Protein AF-A0A1X1QH65-F1 (afdb_monomer_lite)

Foldseek 3Di:
DDLVVVLVVLLVVLVVLLVVLVVLLVVLVVLCPDPDRPNVVSVVSNVVSVVSNVVSVVVNVCSVVVVCSVVPDPPD

Radius of gyration: 16.75 Å; chains: 1; bounding box: 40×23×44 Å

Secondary structure (DSSP, 8-state):
--HHHHHHHHHHHHHHHHHHHHHHHHHHHHHHTSTT--HHHHHHHHHHHHHHHHHHHHHHHHHHHTTTGGGG-TT-

Structure (mmCIF, N/CA/C/O backbone):
data_AF-A0A1X1QH65-F1
#
_entry.id   AF-A0A1X1QH65-F1
#
loop_
_atom_site.group_PDB
_atom_site.id
_atom_site.type_symbol
_atom_site.label_atom_id
_atom_site.label_alt_id
_atom_site.label_comp_id
_atom_site.label_asym_id
_atom_site.label_entity_id
_atom_site.label_seq_id
_atom_site.pdbx_PDB_ins_code
_atom_site.Cartn_x
_atom_site.Cartn_y
_atom_site.Cartn_z
_atom_site.occupancy
_atom_site.B_iso_or_equiv
_atom_site.auth_seq_id
_atom_site.auth_comp_id
_atom_site.auth_asym_id
_atom_site.auth_atom_id
_atom_site.pdbx_PDB_model_num
ATOM 1 N N . MET A 1 1 ? -20.650 7.033 11.408 1.00 77.94 1 MET A N 1
ATOM 2 C CA . MET A 1 1 ? -19.772 5.917 11.016 1.00 77.94 1 MET A CA 1
ATOM 3 C C . MET A 1 1 ? -19.110 5.429 12.279 1.00 77.94 1 MET A C 1
ATOM 5 O O . MET A 1 1 ? -18.530 6.260 12.972 1.00 77.94 1 MET A O 1
ATOM 9 N N . ASP A 1 2 ? -19.286 4.159 12.627 1.00 92.31 2 ASP A N 1
ATOM 10 C CA . ASP A 1 2 ? -18.618 3.599 13.804 1.00 92.31 2 ASP A CA 1
ATOM 11 C C . ASP A 1 2 ? -17.112 3.403 13.543 1.00 92.31 2 ASP A C 1
ATOM 13 O O . ASP A 1 2 ? -16.632 3.544 12.414 1.00 92.31 2 ASP A O 1
ATOM 17 N N . LEU A 1 3 ? -16.351 3.135 14.606 1.00 93.38 3 LEU A N 1
ATOM 18 C CA . LEU A 1 3 ? -14.901 2.945 14.534 1.00 93.38 3 LEU A CA 1
ATOM 19 C C . LEU A 1 3 ? -14.512 1.816 13.568 1.00 93.38 3 LEU A C 1
ATOM 21 O O . LEU A 1 3 ? -13.569 1.964 12.795 1.00 93.38 3 LEU A O 1
ATOM 25 N N . GLN A 1 4 ? -15.261 0.714 13.574 1.00 94.62 4 GLN A N 1
ATOM 26 C CA . GLN A 1 4 ? -14.978 -0.444 12.733 1.00 94.62 4 GLN A CA 1
ATOM 27 C C . GLN A 1 4 ? -15.134 -0.098 11.246 1.00 94.62 4 GLN A C 1
ATOM 29 O O . GLN A 1 4 ? -14.247 -0.386 10.446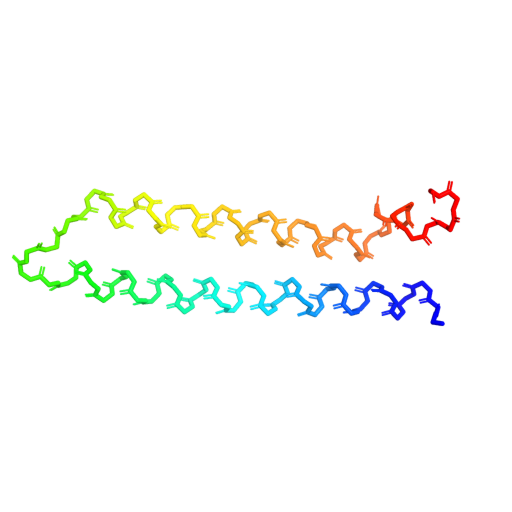 1.00 94.62 4 GLN A O 1
ATOM 34 N N . GLN A 1 5 ? -16.200 0.616 10.885 1.00 96.00 5 GLN A N 1
ATOM 35 C CA . GLN A 1 5 ? -16.417 1.126 9.533 1.00 96.00 5 GLN A CA 1
ATOM 36 C C . GLN A 1 5 ? -15.311 2.104 9.105 1.00 96.00 5 GLN A C 1
ATOM 38 O O . GLN A 1 5 ? -14.849 2.046 7.965 1.00 96.00 5 GLN A O 1
ATOM 43 N N . LYS A 1 6 ? -14.852 2.992 10.007 1.00 95.62 6 LYS A N 1
ATOM 44 C CA . LYS A 1 6 ? -13.725 3.905 9.729 1.00 95.62 6 LYS A CA 1
ATOM 45 C C . LYS A 1 6 ? -12.442 3.116 9.411 1.00 95.62 6 LYS A C 1
ATOM 47 O O . LYS A 1 6 ? -11.786 3.404 8.407 1.00 95.62 6 LYS A O 1
ATOM 52 N N . LYS A 1 7 ? -12.121 2.092 10.211 1.00 96.44 7 LYS A N 1
ATOM 53 C CA . LYS A 1 7 ? -10.966 1.202 9.993 1.00 96.44 7 LYS A CA 1
ATOM 54 C C . LYS A 1 7 ? -11.059 0.444 8.675 1.00 96.44 7 LYS A C 1
ATOM 56 O O . LYS A 1 7 ? -10.085 0.406 7.929 1.00 96.44 7 LYS A O 1
ATOM 61 N N . GLU A 1 8 ? -12.219 -0.127 8.358 1.00 97.38 8 GLU A N 1
ATOM 62 C CA . GLU A 1 8 ? -12.428 -0.897 7.126 1.00 97.38 8 GLU A CA 1
ATOM 63 C C . GLU A 1 8 ? -12.173 -0.059 5.870 1.00 97.38 8 GLU A C 1
ATOM 65 O O . GLU A 1 8 ? -11.482 -0.518 4.960 1.00 97.38 8 GLU A O 1
ATOM 70 N N . ILE A 1 9 ? -12.632 1.197 5.849 1.00 97.50 9 ILE A N 1
ATOM 71 C CA . ILE A 1 9 ? -12.377 2.119 4.733 1.00 97.50 9 ILE A CA 1
ATOM 72 C C . ILE A 1 9 ? -10.875 2.351 4.531 1.00 97.50 9 ILE A C 1
ATOM 74 O O . ILE A 1 9 ? -10.398 2.345 3.393 1.00 97.50 9 ILE A O 1
ATOM 78 N N . ILE A 1 10 ? -10.120 2.544 5.614 1.00 97.44 10 ILE A N 1
ATOM 79 C CA . ILE A 1 10 ? -8.673 2.780 5.534 1.00 97.44 10 ILE A CA 1
ATOM 80 C C . ILE A 1 10 ? -7.931 1.503 5.151 1.00 97.44 10 ILE A C 1
ATOM 82 O O . ILE A 1 10 ? -7.063 1.551 4.283 1.00 97.44 10 ILE A O 1
ATOM 86 N N . ILE A 1 11 ? -8.298 0.352 5.719 1.00 98.25 11 ILE A N 1
ATOM 87 C CA . ILE A 1 11 ? -7.732 -0.946 5.332 1.00 98.25 11 ILE A CA 1
ATOM 88 C C . ILE A 1 11 ? -7.934 -1.179 3.831 1.00 98.25 11 ILE A C 1
ATOM 90 O O . ILE A 1 11 ? -6.997 -1.568 3.132 1.00 98.25 11 ILE A O 1
ATOM 94 N N . ASP A 1 12 ? -9.130 -0.917 3.308 1.00 98.56 12 ASP A N 1
ATOM 95 C CA . ASP A 1 12 ? -9.418 -1.073 1.884 1.00 98.56 12 ASP A CA 1
ATOM 96 C C . ASP A 1 12 ? -8.646 -0.077 1.016 1.00 98.56 12 ASP A C 1
ATOM 98 O O . ASP A 1 12 ? -8.192 -0.431 -0.077 1.00 98.56 12 ASP A O 1
ATOM 102 N N . PHE A 1 13 ? -8.447 1.152 1.492 1.00 98.50 13 PHE A N 1
ATOM 103 C CA . PHE A 1 13 ? -7.576 2.120 0.832 1.00 98.50 13 PHE A CA 1
ATOM 104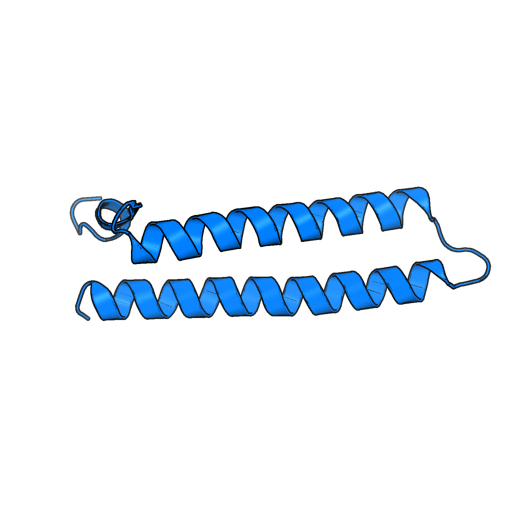 C C . PHE A 1 13 ? -6.120 1.631 0.778 1.00 98.50 13 PHE A C 1
ATOM 106 O O . PHE A 1 13 ? -5.531 1.596 -0.303 1.00 98.50 13 PHE A O 1
ATOM 113 N N . LEU A 1 14 ? -5.556 1.171 1.898 1.00 98.50 14 LEU A N 1
ATOM 114 C CA . LEU A 1 14 ? -4.183 0.659 1.968 1.00 98.50 14 LEU A CA 1
ATOM 115 C C . LEU A 1 14 ? -3.988 -0.580 1.080 1.00 98.50 14 LEU A C 1
ATOM 117 O O . LEU A 1 14 ? -2.984 -0.687 0.373 1.00 98.50 14 LEU A O 1
ATOM 121 N N . LYS A 1 15 ? -4.977 -1.481 1.016 1.00 98.38 15 LYS A N 1
ATOM 122 C CA . LYS A 1 15 ? -4.963 -2.618 0.078 1.00 98.38 15 LYS A CA 1
ATOM 123 C C . LYS A 1 15 ? -4.940 -2.163 -1.383 1.00 98.38 15 LYS A C 1
ATOM 125 O O . LYS A 1 15 ? -4.203 -2.734 -2.184 1.00 98.38 15 LYS A O 1
ATOM 130 N N . LYS A 1 16 ? -5.709 -1.129 -1.743 1.00 98.62 16 LYS A N 1
ATOM 131 C CA . LYS A 1 16 ? -5.679 -0.543 -3.096 1.00 98.62 16 LYS A CA 1
ATOM 132 C C . LYS A 1 16 ? -4.323 0.092 -3.404 1.00 98.62 16 LYS A C 1
ATOM 134 O O . LYS A 1 16 ? -3.830 -0.074 -4.517 1.00 98.62 16 LYS A O 1
ATOM 139 N N . CYS A 1 17 ? -3.695 0.752 -2.430 1.00 98.44 17 CYS A N 1
ATOM 140 C CA . CYS A 1 17 ? -2.327 1.256 -2.567 1.00 98.44 17 CYS A CA 1
ATOM 141 C C . CYS A 1 17 ? -1.330 0.119 -2.826 1.00 98.44 17 CYS A C 1
ATOM 143 O O . CYS A 1 17 ? -0.485 0.245 -3.711 1.00 98.44 17 CYS A O 1
ATOM 145 N N . ASN A 1 18 ? -1.462 -1.010 -2.124 1.00 98.50 18 ASN A N 1
ATOM 146 C CA . ASN A 1 18 ? -0.611 -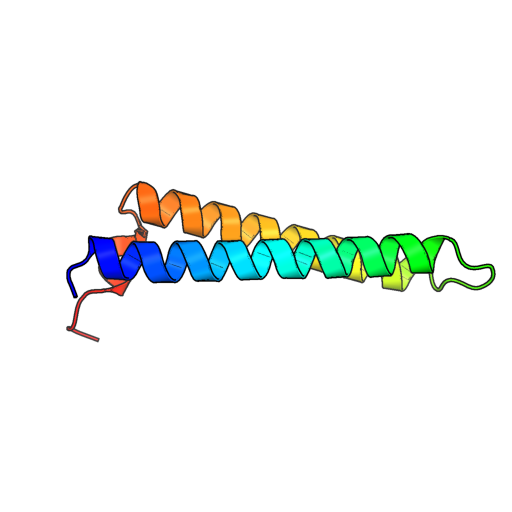2.179 -2.349 1.00 98.50 18 ASN A CA 1
ATOM 147 C C . ASN A 1 18 ? -0.795 -2.763 -3.755 1.00 98.50 18 ASN A C 1
ATOM 149 O O . ASN A 1 18 ? 0.197 -2.983 -4.445 1.00 98.50 18 ASN A O 1
ATOM 153 N N . ALA A 1 19 ? -2.042 -2.913 -4.211 1.00 98.38 19 ALA A N 1
ATOM 154 C CA . ALA A 1 19 ? -2.345 -3.389 -5.562 1.00 98.38 19 ALA A CA 1
ATOM 155 C C . ALA A 1 19 ? -1.825 -2.436 -6.655 1.00 98.38 19 ALA A C 1
ATOM 157 O O . ALA A 1 19 ? -1.350 -2.872 -7.704 1.00 98.38 19 ALA A O 1
ATOM 158 N N . TYR A 1 20 ? -1.875 -1.123 -6.416 1.00 98.12 20 TYR A N 1
ATOM 159 C CA . TYR A 1 20 ? -1.243 -0.147 -7.303 1.00 98.12 20 TYR A CA 1
ATOM 160 C C . TYR A 1 20 ? 0.285 -0.317 -7.329 1.00 98.12 20 TYR A C 1
ATOM 162 O O . TYR A 1 20 ? 0.888 -0.305 -8.403 1.00 98.12 20 TYR A O 1
ATOM 170 N N . GLY A 1 21 ? 0.900 -0.531 -6.161 1.00 97.75 21 GLY A N 1
ATOM 171 C CA . GLY A 1 21 ? 2.321 -0.847 -6.030 1.00 97.75 21 GLY A CA 1
ATOM 172 C C . GLY A 1 21 ? 2.727 -2.096 -6.817 1.00 97.75 21 GLY A C 1
ATOM 173 O O . GLY A 1 21 ? 3.725 -2.052 -7.531 1.00 97.75 21 GLY A O 1
ATOM 174 N N . ASP A 1 22 ? 1.924 -3.164 -6.780 1.00 98.12 2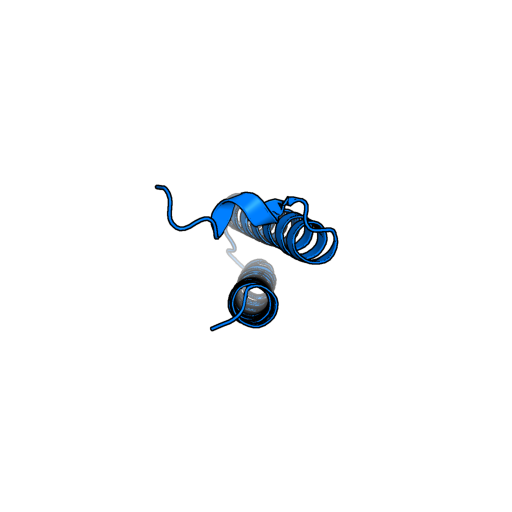2 ASP A N 1
ATOM 175 C CA . ASP A 1 22 ? 2.141 -4.370 -7.595 1.00 98.12 22 ASP A CA 1
ATOM 176 C C . ASP A 1 22 ? 2.181 -4.046 -9.093 1.00 98.12 22 ASP A C 1
ATOM 178 O O . ASP A 1 22 ? 3.115 -4.430 -9.797 1.00 98.12 22 ASP A O 1
ATOM 182 N N . GLY A 1 23 ? 1.234 -3.237 -9.578 1.00 97.94 23 GLY A N 1
ATOM 183 C CA . GLY A 1 23 ? 1.229 -2.792 -10.973 1.00 97.94 23 GLY A CA 1
ATOM 184 C C . GLY A 1 23 ? 2.476 -1.982 -11.358 1.00 97.94 23 GLY A C 1
ATOM 185 O O . GLY A 1 23 ? 2.964 -2.073 -12.491 1.00 97.94 23 GLY A O 1
ATOM 186 N N . MET A 1 24 ? 3.024 -1.207 -10.419 1.00 97.31 24 MET A N 1
ATOM 187 C CA . MET A 1 24 ? 4.267 -0.461 -10.623 1.00 97.31 24 MET A CA 1
ATOM 188 C C . MET A 1 24 ? 5.497 -1.374 -10.640 1.00 97.31 24 MET A C 1
ATOM 190 O O . MET A 1 24 ? 6.372 -1.184 -11.489 1.00 97.31 24 MET A O 1
ATOM 194 N N . LEU A 1 25 ? 5.544 -2.389 -9.776 1.00 97.19 25 LEU A N 1
ATOM 195 C CA . LEU A 1 25 ? 6.592 -3.411 -9.784 1.00 97.19 25 LEU A CA 1
ATOM 196 C C . LEU A 1 25 ? 6.591 -4.184 -11.108 1.00 97.19 25 LEU A C 1
ATOM 198 O O . LEU A 1 25 ? 7.629 -4.269 -11.765 1.00 97.19 25 LEU A O 1
ATOM 202 N N . ASP A 1 26 ? 5.422 -4.628 -11.573 1.00 97.00 26 ASP A N 1
ATOM 203 C CA . ASP A 1 26 ? 5.264 -5.311 -12.862 1.00 97.00 26 ASP A CA 1
ATOM 204 C C . ASP A 1 26 ? 5.709 -4.445 -14.044 1.00 97.00 26 ASP A C 1
ATOM 206 O O . ASP A 1 26 ? 6.257 -4.937 -15.038 1.00 97.00 26 ASP A O 1
ATOM 210 N N . LYS A 1 27 ? 5.447 -3.135 -13.981 1.00 96.12 27 LYS A N 1
ATOM 211 C CA . LYS A 1 27 ? 5.908 -2.179 -14.992 1.00 96.12 27 LYS A CA 1
ATOM 212 C C . LYS A 1 27 ? 7.434 -2.117 -15.024 1.00 96.12 27 LYS A C 1
ATOM 214 O O . LYS A 1 27 ? 8.014 -2.184 -16.106 1.00 96.12 27 LYS A O 1
ATOM 219 N N . TYR A 1 28 ? 8.088 -1.996 -13.872 1.00 95.88 28 TYR A N 1
ATOM 220 C CA . TYR A 1 28 ? 9.547 -1.889 -13.805 1.00 95.88 28 TYR A CA 1
ATOM 221 C C . TYR A 1 28 ? 10.254 -3.206 -14.118 1.00 95.88 28 TYR A C 1
ATOM 223 O O . TYR A 1 28 ? 11.274 -3.191 -14.805 1.00 95.88 28 TYR A O 1
ATOM 231 N N . GLN A 1 29 ? 9.673 -4.342 -13.734 1.00 94.06 29 GLN A N 1
ATOM 232 C CA . GLN A 1 29 ? 10.172 -5.663 -14.106 1.00 94.06 29 GLN A CA 1
ATOM 233 C C . GLN A 1 29 ? 10.172 -5.861 -15.630 1.00 94.06 29 GLN A C 1
ATOM 235 O O . GLN A 1 29 ? 11.134 -6.384 -16.196 1.00 94.06 29 GLN A O 1
ATOM 240 N N . ARG A 1 30 ? 9.122 -5.391 -16.317 1.00 94.50 30 ARG A N 1
ATOM 241 C CA . ARG A 1 30 ? 9.074 -5.383 -17.787 1.00 94.50 30 ARG A CA 1
ATOM 242 C C . ARG A 1 30 ? 10.149 -4.476 -18.385 1.00 94.50 30 ARG A C 1
ATOM 244 O O . ARG A 1 30 ? 10.870 -4.916 -19.274 1.00 94.50 30 ARG A O 1
ATOM 251 N N . GLN A 1 31 ? 10.317 -3.268 -17.846 1.00 93.88 31 GLN A N 1
ATOM 252 C CA . GLN A 1 31 ? 11.346 -2.324 -18.304 1.00 93.88 31 GLN A CA 1
ATOM 253 C C . GLN A 1 31 ? 12.773 -2.850 -18.102 1.00 93.88 31 GLN A C 1
ATOM 255 O O . GLN A 1 31 ? 13.642 -2.580 -18.922 1.00 93.88 31 GLN A O 1
ATOM 260 N N . LEU A 1 32 ? 13.027 -3.644 -17.055 1.00 91.62 32 LEU A N 1
ATOM 261 C CA . LEU A 1 32 ? 14.325 -4.293 -16.828 1.00 91.62 32 LEU A CA 1
ATOM 262 C C . LEU A 1 32 ? 14.709 -5.296 -17.924 1.00 91.62 32 LEU A C 1
ATOM 264 O O . LEU A 1 32 ? 15.891 -5.598 -18.072 1.00 91.62 32 LEU A O 1
ATOM 268 N N . SER A 1 33 ? 13.736 -5.803 -18.683 1.00 88.44 33 SER A N 1
ATOM 269 C CA . SER A 1 33 ? 13.964 -6.765 -19.768 1.00 88.44 33 SER A CA 1
ATOM 270 C C . SER A 1 33 ? 14.302 -6.091 -21.110 1.00 88.44 33 SER A C 1
ATOM 272 O O . SER A 1 33 ? 14.544 -6.780 -22.099 1.00 88.44 33 SER A O 1
ATOM 274 N N . GLU A 1 34 ? 14.312 -4.754 -21.171 1.00 92.56 34 GLU A N 1
ATOM 275 C CA . GLU A 1 34 ? 14.590 -3.983 -22.387 1.00 92.56 34 GLU A CA 1
ATOM 276 C C . GLU A 1 34 ? 16.101 -3.797 -22.626 1.00 92.56 34 GLU A C 1
ATOM 278 O O . GLU A 1 34 ? 16.887 -3.621 -21.695 1.00 92.56 34 GLU A O 1
ATOM 283 N N . VAL A 1 35 ? 16.517 -3.766 -23.900 1.00 68.94 35 VAL A N 1
ATOM 284 C CA . VAL A 1 35 ? 17.934 -3.818 -24.339 1.00 68.94 35 VAL A CA 1
ATOM 285 C C . VAL A 1 35 ? 18.789 -2.607 -23.904 1.00 68.94 35 VAL A C 1
ATOM 287 O O . VAL A 1 35 ? 20.004 -2.645 -24.035 1.00 68.94 35 VAL A O 1
ATOM 290 N N . ASN A 1 36 ? 18.211 -1.565 -23.300 1.00 79.06 36 ASN A N 1
ATOM 291 C CA . ASN A 1 36 ? 18.944 -0.411 -22.750 1.00 79.06 36 ASN A CA 1
ATOM 292 C C . ASN A 1 36 ? 18.403 0.039 -21.381 1.00 79.06 36 ASN A C 1
ATOM 294 O O . ASN A 1 36 ? 18.415 1.228 -21.054 1.00 79.06 36 ASN A O 1
ATOM 298 N N . ALA A 1 37 ? 17.876 -0.892 -20.586 1.00 82.12 37 ALA A N 1
ATOM 299 C CA . ALA A 1 37 ? 17.299 -0.568 -19.289 1.00 82.12 37 ALA A CA 1
ATOM 300 C C . ALA A 1 37 ? 18.319 0.115 -18.357 1.00 82.12 37 ALA A C 1
ATOM 302 O O . ALA A 1 37 ? 19.426 -0.385 -18.143 1.00 82.12 37 ALA A O 1
ATOM 303 N N . ASN A 1 38 ? 17.926 1.225 -17.720 1.00 85.81 38 ASN A N 1
ATOM 304 C CA . ASN A 1 38 ? 18.687 1.790 -16.603 1.00 85.81 38 ASN A CA 1
ATOM 305 C C . ASN A 1 38 ? 18.444 0.938 -15.348 1.00 85.81 38 ASN A C 1
ATOM 307 O O . ASN A 1 38 ? 17.609 1.252 -14.496 1.00 85.81 38 ASN A O 1
ATOM 311 N N . THR A 1 39 ? 19.149 -0.190 -15.285 1.00 87.75 39 THR A N 1
ATOM 312 C CA . THR A 1 39 ? 18.892 -1.260 -14.317 1.00 87.75 39 THR A CA 1
ATOM 313 C C . THR A 1 39 ? 19.056 -0.822 -12.863 1.00 87.75 39 THR A C 1
ATOM 315 O O . THR A 1 39 ? 18.290 -1.282 -12.021 1.00 87.75 39 THR A O 1
ATOM 318 N N . GLY A 1 40 ? 19.993 0.081 -12.558 1.00 92.00 40 GLY A N 1
ATOM 319 C CA . GLY A 1 40 ? 20.190 0.609 -11.202 1.00 92.00 40 GLY A CA 1
ATOM 320 C C . GLY A 1 40 ? 18.980 1.408 -10.719 1.00 92.00 40 GLY A C 1
ATOM 321 O O . GLY A 1 40 ? 18.345 1.038 -9.737 1.00 92.00 40 GLY A O 1
ATOM 322 N N . ALA A 1 41 ? 18.587 2.431 -11.483 1.00 93.44 41 ALA A N 1
ATOM 323 C CA . ALA A 1 41 ? 17.458 3.287 -11.122 1.00 93.44 41 ALA A CA 1
ATOM 324 C C . ALA A 1 41 ? 16.118 2.529 -11.074 1.00 93.44 41 ALA A C 1
ATOM 326 O O . ALA A 1 41 ? 15.240 2.873 -10.285 1.00 93.44 41 ALA A O 1
ATOM 327 N N . LEU A 1 42 ? 15.934 1.506 -11.918 1.00 94.12 42 LEU A N 1
ATOM 328 C CA . LEU A 1 42 ? 14.738 0.659 -11.878 1.00 94.12 42 LEU A CA 1
ATOM 329 C C . LEU A 1 42 ? 14.704 -0.224 -10.626 1.00 94.12 42 LEU A C 1
ATOM 331 O O . LEU A 1 42 ? 13.654 -0.320 -9.996 1.00 94.12 42 LEU A O 1
ATOM 335 N N . LYS A 1 43 ? 15.839 -0.813 -10.230 1.00 93.62 43 LYS A N 1
ATOM 336 C CA . LYS A 1 43 ? 15.939 -1.603 -8.994 1.00 93.62 43 LYS A CA 1
ATOM 337 C C . LYS A 1 43 ? 15.674 -0.760 -7.749 1.00 93.62 43 LYS A C 1
ATOM 339 O O . LYS A 1 43 ? 14.953 -1.220 -6.869 1.00 93.62 43 LYS A O 1
ATOM 344 N N . ASP A 1 44 ? 16.188 0.469 -7.703 1.00 96.38 44 ASP A N 1
ATOM 345 C CA . ASP A 1 44 ? 15.921 1.388 -6.590 1.00 96.38 44 ASP A CA 1
ATOM 346 C C . ASP A 1 44 ? 14.424 1.699 -6.481 1.00 96.38 44 ASP A C 1
ATOM 348 O O . ASP A 1 44 ? 13.829 1.514 -5.423 1.00 96.38 44 ASP A O 1
ATOM 352 N N . LYS A 1 45 ? 13.775 2.046 -7.602 1.00 95.75 45 LYS A N 1
ATOM 353 C CA . LYS A 1 45 ? 12.323 2.285 -7.625 1.00 95.75 45 LYS A CA 1
ATOM 354 C C . LYS A 1 45 ? 11.516 1.068 -7.184 1.00 95.75 45 LYS A C 1
ATOM 356 O O . LYS A 1 45 ? 10.503 1.230 -6.511 1.00 95.75 45 LYS A O 1
ATOM 361 N N . MET A 1 46 ? 11.922 -0.139 -7.578 1.00 96.38 46 MET A N 1
ATOM 362 C CA . MET A 1 46 ? 11.252 -1.367 -7.142 1.00 96.38 46 MET A CA 1
ATOM 363 C C . MET A 1 46 ? 11.382 -1.569 -5.629 1.00 96.38 46 MET A C 1
ATOM 365 O O . MET A 1 46 ? 10.376 -1.804 -4.966 1.00 96.38 46 MET A O 1
ATOM 369 N N . ARG A 1 47 ? 12.583 -1.378 -5.068 1.00 97.25 47 ARG A N 1
ATOM 370 C CA . ARG A 1 47 ? 12.811 -1.451 -3.616 1.00 97.25 47 ARG A CA 1
ATOM 371 C C . ARG A 1 47 ? 11.941 -0.450 -2.849 1.00 97.25 47 ARG A C 1
ATOM 373 O O . ARG A 1 47 ? 11.407 -0.783 -1.791 1.00 97.25 47 ARG A O 1
ATOM 380 N N . ASP A 1 48 ? 11.790 0.764 -3.371 1.00 97.44 48 ASP A N 1
ATOM 381 C CA . ASP A 1 48 ? 10.956 1.792 -2.743 1.00 97.44 48 ASP A CA 1
ATOM 382 C C . ASP A 1 48 ? 9.474 1.367 -2.721 1.00 97.44 48 ASP A C 1
ATOM 384 O O . ASP A 1 48 ? 8.798 1.510 -1.701 1.00 97.44 48 ASP A O 1
ATOM 388 N N . TRP A 1 49 ? 8.969 0.758 -3.803 1.00 97.69 49 TRP A N 1
ATOM 389 C CA . TRP A 1 49 ? 7.611 0.198 -3.832 1.00 97.69 49 TRP A CA 1
ATOM 390 C C . TRP A 1 49 ? 7.415 -0.965 -2.857 1.00 97.69 49 TRP A C 1
ATOM 392 O O . TRP A 1 49 ? 6.393 -1.002 -2.170 1.00 97.69 49 TRP A O 1
ATOM 402 N N . ASP A 1 50 ? 8.384 -1.873 -2.743 1.00 97.12 50 ASP A N 1
ATOM 403 C CA . ASP A 1 50 ? 8.334 -2.958 -1.754 1.00 97.12 50 ASP A CA 1
ATOM 404 C C . ASP A 1 50 ? 8.330 -2.419 -0.317 1.00 97.12 50 ASP A C 1
ATOM 406 O O . ASP A 1 50 ? 7.607 -2.926 0.546 1.00 97.12 50 ASP A O 1
ATOM 410 N N . THR A 1 51 ? 9.075 -1.339 -0.069 1.00 98.06 51 THR A N 1
ATOM 411 C CA . THR A 1 51 ? 9.100 -0.658 1.231 1.00 98.06 51 THR A CA 1
ATOM 412 C C . THR A 1 51 ? 7.731 -0.064 1.562 1.00 98.06 51 THR A C 1
ATOM 414 O O . THR A 1 51 ? 7.201 -0.322 2.643 1.00 98.06 51 THR A O 1
ATOM 417 N N . HIS A 1 52 ? 7.107 0.661 0.626 1.00 97.31 52 HIS A N 1
ATOM 418 C CA . HIS A 1 52 ? 5.765 1.219 0.826 1.00 97.31 52 HIS A CA 1
ATOM 419 C C . HIS A 1 52 ? 4.716 0.135 1.087 1.00 97.31 52 HIS A C 1
ATOM 421 O O . HIS A 1 52 ? 3.885 0.280 1.982 1.00 97.31 52 HIS A O 1
ATOM 427 N N . LYS A 1 53 ? 4.765 -0.973 0.341 1.00 98.19 53 LYS A N 1
ATOM 428 C CA . LYS A 1 53 ? 3.847 -2.099 0.546 1.00 98.19 53 LYS A CA 1
ATOM 429 C C . LYS A 1 53 ? 4.023 -2.744 1.916 1.00 98.19 53 LYS A C 1
ATOM 431 O O . LYS A 1 53 ? 3.032 -3.062 2.568 1.00 98.19 53 LYS A O 1
ATOM 436 N N . THR A 1 54 ? 5.270 -2.914 2.353 1.00 98.12 54 THR A N 1
ATOM 437 C CA . THR A 1 54 ? 5.591 -3.462 3.677 1.00 98.12 54 THR A CA 1
ATOM 438 C C . THR A 1 54 ? 5.048 -2.559 4.781 1.00 98.12 54 THR A C 1
ATOM 440 O O . THR A 1 54 ? 4.364 -3.041 5.678 1.00 98.12 54 THR A O 1
ATOM 443 N N . PHE A 1 55 ? 5.271 -1.247 4.675 1.00 98.31 55 PHE A N 1
ATOM 444 C CA . PHE A 1 55 ? 4.722 -0.266 5.610 1.00 98.31 55 PHE A CA 1
ATOM 445 C C . PHE A 1 55 ? 3.188 -0.323 5.674 1.00 98.31 55 PHE A C 1
ATOM 447 O O . PHE A 1 55 ? 2.613 -0.441 6.752 1.00 98.31 55 PHE A O 1
ATOM 454 N N . ASN A 1 56 ? 2.516 -0.313 4.518 1.00 98.31 56 ASN A N 1
ATOM 455 C CA . ASN A 1 56 ? 1.057 -0.405 4.458 1.00 98.31 56 ASN A CA 1
ATOM 456 C C . ASN A 1 56 ? 0.534 -1.707 5.072 1.00 98.31 56 ASN A C 1
ATOM 458 O O . ASN A 1 56 ? -0.534 -1.709 5.675 1.00 98.31 56 ASN A O 1
ATOM 462 N N . GLN A 1 57 ? 1.257 -2.817 4.899 1.00 98.38 57 GLN A N 1
ATOM 463 C CA . GLN A 1 57 ? 0.872 -4.098 5.481 1.00 98.38 57 GLN A CA 1
ATOM 464 C C . GLN A 1 57 ? 0.945 -4.065 7.012 1.00 98.38 57 GLN A C 1
ATOM 466 O O . GLN A 1 57 ? 0.003 -4.518 7.653 1.00 98.38 57 GLN A O 1
ATOM 471 N N . VAL A 1 58 ? 1.996 -3.464 7.581 1.00 98.25 58 VAL A N 1
ATOM 472 C CA . VAL A 1 58 ? 2.102 -3.239 9.033 1.00 98.25 58 VAL A CA 1
ATOM 473 C C . VAL A 1 58 ? 0.918 -2.410 9.532 1.00 98.25 58 VAL A C 1
ATOM 475 O O . VAL A 1 58 ? 0.194 -2.865 10.409 1.00 98.25 58 VAL A O 1
ATOM 478 N N . ALA A 1 59 ? 0.629 -1.272 8.894 1.00 98.00 59 ALA A N 1
ATOM 479 C CA . ALA A 1 59 ? -0.504 -0.426 9.277 1.00 98.00 59 ALA A CA 1
ATOM 480 C C . ALA A 1 59 ? -1.862 -1.151 9.170 1.00 98.00 59 ALA A C 1
ATOM 482 O O . ALA A 1 59 ? -2.732 -0.981 10.019 1.00 98.00 59 ALA A O 1
ATOM 483 N N . ILE A 1 60 ? -2.062 -1.990 8.144 1.00 98.38 60 ILE A N 1
ATOM 484 C CA . ILE A 1 60 ? -3.267 -2.829 8.022 1.00 98.38 60 ILE A CA 1
ATOM 485 C C . ILE A 1 60 ? -3.394 -3.785 9.21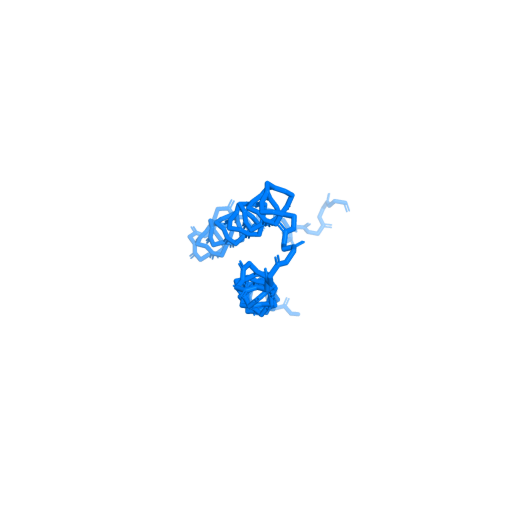0 1.00 98.38 60 ILE A C 1
ATOM 487 O O . ILE A 1 60 ? -4.509 -4.030 9.670 1.00 98.38 60 ILE A O 1
ATOM 491 N N . ASP A 1 61 ? -2.291 -4.376 9.659 1.00 98.06 61 ASP A N 1
ATOM 492 C CA . ASP A 1 61 ? -2.312 -5.340 10.753 1.00 98.06 61 ASP A CA 1
ATOM 493 C C . ASP A 1 61 ? -2.516 -4.642 12.105 1.00 98.06 61 ASP A C 1
ATOM 495 O O . ASP A 1 61 ? -3.362 -5.090 12.877 1.00 98.06 61 ASP A O 1
ATOM 499 N N . GLU A 1 62 ? -1.897 -3.481 12.321 1.00 97.94 62 GLU A N 1
ATOM 500 C CA . GLU A 1 62 ? -2.114 -2.628 13.500 1.00 97.94 62 GLU A CA 1
ATOM 501 C C . GLU A 1 62 ? -3.562 -2.093 13.585 1.00 97.94 62 GLU A C 1
ATOM 503 O O . GLU A 1 62 ? -4.174 -2.076 14.657 1.00 97.94 62 GLU A O 1
ATOM 508 N N . LEU A 1 63 ? -4.189 -1.754 12.447 1.00 96.88 63 LEU A N 1
ATOM 509 C CA . LEU A 1 63 ? -5.617 -1.397 12.388 1.00 96.88 63 LEU A CA 1
ATOM 510 C C . LEU A 1 63 ? -6.537 -2.559 12.806 1.00 96.88 63 LEU A C 1
ATOM 512 O O . LEU A 1 63 ? -7.638 -2.316 13.304 1.00 96.88 63 LEU A O 1
ATOM 516 N N . LYS A 1 64 ? -6.120 -3.818 12.607 1.00 95.44 64 LYS A N 1
ATOM 517 C CA . LYS A 1 64 ? -6.886 -5.006 13.034 1.00 95.44 64 LYS A CA 1
ATOM 518 C C . LYS A 1 64 ? -6.664 -5.354 14.506 1.00 95.44 64 LYS A C 1
ATOM 520 O O . LYS A 1 64 ? -7.546 -5.975 15.096 1.00 95.44 64 LYS A O 1
ATOM 525 N N . THR A 1 65 ? -5.507 -5.014 15.080 1.00 94.81 65 THR A N 1
ATOM 526 C CA . THR A 1 65 ? -5.165 -5.287 16.491 1.00 94.81 65 THR A CA 1
ATOM 527 C C . THR A 1 65 ? -5.535 -4.148 17.439 1.00 94.81 65 THR A C 1
ATOM 529 O O . THR A 1 65 ? -5.325 -4.273 18.643 1.00 94.81 65 THR A O 1
ATOM 532 N N . ASN A 1 66 ? -6.173 -3.097 16.920 1.00 92.50 66 ASN A N 1
ATOM 533 C CA . ASN A 1 66 ? -6.587 -1.889 17.637 1.00 92.50 66 ASN A CA 1
ATOM 534 C C . ASN A 1 66 ? -5.431 -0.981 18.092 1.00 92.50 66 ASN A C 1
ATOM 536 O O . ASN A 1 66 ? -5.620 -0.115 18.944 1.00 92.50 66 ASN A O 1
ATOM 540 N N . GLU A 1 67 ? -4.232 -1.168 17.538 1.00 94.69 67 GLU A N 1
ATOM 541 C CA . GLU A 1 67 ? -3.052 -0.369 17.893 1.00 94.69 67 GLU A CA 1
ATOM 542 C C . GLU A 1 67 ? -3.138 1.077 17.382 1.00 94.69 67 GLU A C 1
ATOM 544 O O . GLU A 1 67 ? -2.449 1.941 17.911 1.00 94.69 67 GLU A O 1
ATOM 549 N N . LEU A 1 68 ? -4.016 1.344 16.407 1.00 94.38 68 LEU A N 1
ATOM 550 C CA . LEU A 1 68 ? -4.212 2.659 15.774 1.00 94.38 68 LEU A CA 1
ATOM 551 C C . LEU A 1 68 ? -5.612 3.246 16.030 1.00 94.38 68 LEU A C 1
ATOM 553 O O . LEU A 1 68 ? -6.140 3.998 15.210 1.00 94.38 68 LEU A O 1
ATOM 557 N N . ASP A 1 69 ? -6.266 2.860 17.128 1.00 94.25 69 ASP A N 1
ATOM 558 C CA . ASP A 1 69 ? -7.627 3.325 17.447 1.00 94.25 69 ASP A CA 1
ATOM 559 C C . ASP A 1 69 ? -7.669 4.813 17.795 1.00 94.25 69 ASP A C 1
ATOM 561 O O . ASP A 1 69 ? -8.644 5.493 17.474 1.00 94.25 69 ASP A O 1
ATOM 565 N N . ASP A 1 70 ? -6.581 5.321 18.371 1.00 94.06 70 ASP A N 1
ATOM 566 C CA . ASP A 1 70 ? -6.390 6.720 18.754 1.00 94.06 70 ASP A CA 1
ATOM 567 C C . ASP A 1 70 ? -6.418 7.684 17.554 1.00 94.06 70 ASP A C 1
ATOM 569 O O . ASP A 1 70 ? -6.753 8.857 17.704 1.00 94.06 70 ASP A O 1
ATOM 57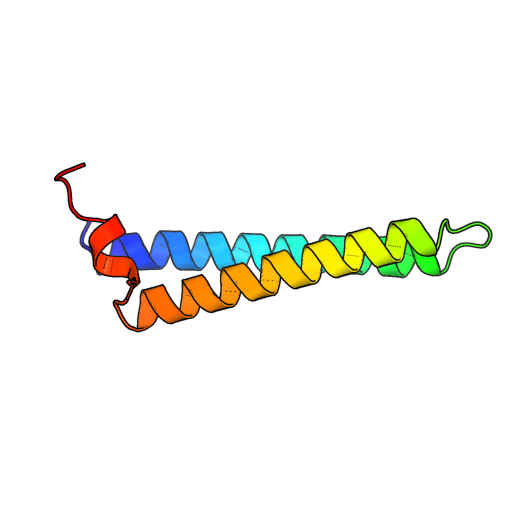3 N N . TRP A 1 71 ? -6.164 7.200 16.334 1.00 92.75 71 TRP A N 1
ATOM 574 C CA . TRP A 1 71 ? -6.267 8.004 15.106 1.00 92.75 71 TRP A CA 1
ATOM 575 C C . TRP A 1 71 ? -7.692 8.478 14.805 1.00 92.75 71 TRP A C 1
ATOM 577 O O . TRP A 1 71 ? -7.891 9.372 13.980 1.00 92.75 71 TRP A O 1
ATOM 587 N N . PHE A 1 72 ? -8.691 7.847 15.420 1.00 91.12 72 PHE A N 1
ATOM 588 C CA . PHE A 1 72 ? -10.105 8.100 15.157 1.00 91.12 72 PHE A CA 1
ATOM 589 C C . PHE A 1 72 ? -10.802 8.882 16.265 1.00 91.12 72 PHE A C 1
ATOM 591 O O . PHE A 1 72 ? -12.009 9.140 16.138 1.00 91.12 72 PHE A O 1
ATOM 598 N N . ASP A 1 73 ? -10.062 9.257 17.308 1.00 88.38 73 ASP A N 1
ATOM 599 C CA . ASP A 1 73 ? -10.556 10.095 18.388 1.00 88.38 73 ASP A CA 1
ATOM 600 C C . ASP A 1 73 ? -10.815 11.513 17.862 1.00 88.38 73 ASP A C 1
ATOM 602 O O . ASP A 1 73 ? -9.965 12.154 17.247 1.00 88.38 73 ASP A O 1
ATOM 606 N N . GLU A 1 74 ? -12.025 12.025 18.093 1.00 71.31 74 GLU A N 1
ATOM 607 C CA . GLU A 1 74 ? -12.493 13.320 17.568 1.00 71.31 74 GLU A CA 1
ATOM 608 C C . GLU A 1 74 ? -11.902 14.534 18.320 1.00 71.31 74 GLU A C 1
ATOM 610 O O . GLU A 1 74 ? -12.395 15.652 18.190 1.00 71.31 74 GLU A O 1
ATOM 615 N N . SER A 1 75 ? -10.863 14.321 19.131 1.00 62.53 75 SER A N 1
ATOM 616 C CA . SER A 1 75 ? -10.221 15.312 20.004 1.00 62.53 75 SER A CA 1
ATOM 617 C C . SER A 1 75 ? -8.920 15.911 19.445 1.00 62.53 75 SER A C 1
ATOM 619 O O . SER A 1 75 ? -8.174 16.531 20.206 1.00 62.53 75 SER A O 1
ATOM 621 N N . GLN A 1 76 ? -8.656 15.761 18.143 1.00 51.53 76 GLN A N 1
ATOM 622 C CA . GLN A 1 76 ? -7.573 16.459 17.429 1.00 51.53 76 GLN A CA 1
ATOM 623 C C . GLN A 1 76 ? -8.027 17.821 16.888 1.00 51.53 76 GLN A C 1
ATOM 625 O O . GLN A 1 76 ? -9.077 17.873 16.207 1.00 51.53 76 GLN A O 1
#

Sequence (76 aa):
MDLQQKKEIIIDFLKKCNAYGDGMLDKYQRQLSEVNANTGALKDKMRDWDTHKTFNQVAIDELKTNELDDWFDESQ

pLDDT: mean 93.45, std 8.38, range [51.53, 98.62]